Protein AF-A0A838F4Y4-F1 (afdb_monomer)

Radius of gyration: 19.69 Å; Cα contacts (8 Å, |Δi|>4): 9; chains: 1; bounding box: 36×58×41 Å

Sequence (69 aa):
MSKIVNLDEKAGVAPEVMTIKNFRTNGDIENFYRYIHENGLRREAFMLMEYAISKVSKARKGKRKATLQ

Secondary structure (DSSP, 8-state):
-------------PPP---HHHHTT-HHHHHHHHHHHHTTTHHHHHHHHHHHHHHHHHHHHHHHHHT--

Structure (mmCIF, N/CA/C/O backbone):
data_AF-A0A838F4Y4-F1
#
_entry.id   AF-A0A838F4Y4-F1
#
loop_
_atom_site.group_PDB
_atom_site.id
_atom_site.type_symbol
_atom_site.label_atom_id
_atom_site.label_alt_id
_atom_site.label_comp_id
_atom_site.label_asym_id
_atom_site.label_entity_id
_atom_site.label_seq_id
_atom_site.pdbx_PDB_ins_code
_atom_site.Cartn_x
_atom_site.Cartn_y
_atom_site.Cartn_z
_atom_site.occupancy
_atom_sit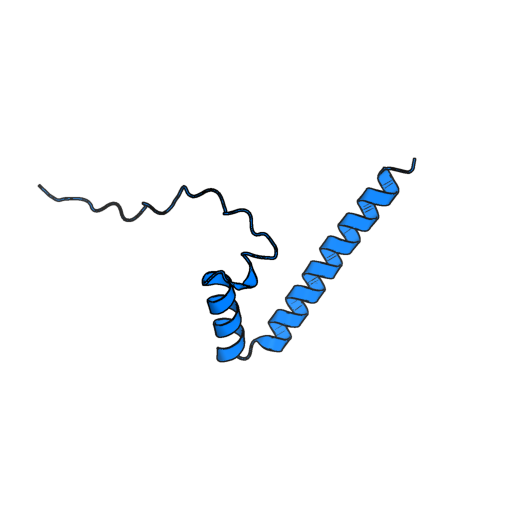e.B_iso_or_equiv
_atom_site.auth_seq_id
_atom_site.auth_comp_id
_atom_site.auth_asym_id
_atom_site.auth_atom_id
_atom_site.pdbx_PDB_model_num
ATOM 1 N N . MET A 1 1 ? 27.424 -41.866 10.833 1.00 39.56 1 MET A N 1
ATOM 2 C CA . MET A 1 1 ? 27.619 -40.420 11.076 1.00 39.56 1 MET A CA 1
ATOM 3 C C . MET A 1 1 ? 26.728 -39.664 10.104 1.00 39.56 1 MET A C 1
ATOM 5 O O . MET A 1 1 ? 27.151 -39.373 8.995 1.00 39.56 1 MET A O 1
ATOM 9 N N . SER A 1 2 ? 25.468 -39.440 10.477 1.00 40.81 2 SER A N 1
ATOM 10 C CA . SER A 1 2 ? 24.496 -38.747 9.625 1.00 40.81 2 SER A CA 1
ATOM 11 C C . SER A 1 2 ? 24.414 -37.294 10.065 1.00 40.81 2 SER A C 1
ATOM 13 O O . SER A 1 2 ? 24.023 -37.000 11.191 1.00 40.81 2 SER A O 1
ATOM 15 N N . LYS A 1 3 ? 24.850 -36.396 9.183 1.00 49.47 3 LYS A N 1
ATOM 16 C CA . LYS A 1 3 ? 24.789 -34.950 9.373 1.00 49.47 3 LYS A CA 1
ATOM 17 C C . LYS A 1 3 ? 23.330 -34.517 9.227 1.00 49.47 3 LYS A C 1
ATOM 19 O O . LYS A 1 3 ? 22.813 -34.469 8.117 1.00 49.47 3 LYS A O 1
ATOM 24 N N . ILE A 1 4 ? 22.669 -34.246 10.349 1.00 54.06 4 ILE A N 1
ATOM 25 C CA . ILE A 1 4 ? 21.391 -33.532 10.362 1.00 54.06 4 ILE A CA 1
ATOM 26 C C . ILE A 1 4 ? 21.707 -32.103 9.920 1.00 54.06 4 ILE A C 1
ATOM 28 O O . ILE A 1 4 ? 22.433 -31.381 10.603 1.00 54.06 4 ILE A O 1
ATOM 32 N N . VAL A 1 5 ? 21.235 -31.722 8.738 1.00 48.88 5 VAL A N 1
ATOM 33 C CA . VAL A 1 5 ? 21.269 -30.332 8.284 1.00 48.88 5 VAL A CA 1
ATOM 34 C C . VAL A 1 5 ? 20.074 -29.619 8.909 1.00 48.88 5 VAL A C 1
ATOM 36 O O . VAL A 1 5 ? 18.937 -29.826 8.502 1.00 48.88 5 VAL A O 1
ATOM 39 N N . ASN A 1 6 ? 20.326 -28.812 9.939 1.00 44.09 6 ASN A N 1
ATOM 40 C CA . ASN A 1 6 ? 19.342 -27.852 10.429 1.00 44.09 6 ASN A CA 1
ATOM 41 C C . ASN A 1 6 ? 19.218 -26.735 9.381 1.00 44.09 6 ASN A C 1
ATOM 43 O O . ASN A 1 6 ? 20.119 -25.908 9.255 1.00 44.09 6 ASN A O 1
ATOM 47 N N . LEU A 1 7 ? 18.131 -26.735 8.604 1.00 50.91 7 LEU A N 1
ATOM 48 C CA . LEU A 1 7 ? 17.723 -25.597 7.776 1.00 50.91 7 LEU A CA 1
ATOM 49 C C . LEU A 1 7 ? 16.854 -24.655 8.620 1.00 50.91 7 LEU A C 1
ATOM 51 O O . LEU A 1 7 ? 15.661 -24.557 8.388 1.00 50.91 7 LEU A O 1
ATOM 55 N N . ASP A 1 8 ? 17.449 -23.968 9.594 1.00 47.25 8 ASP A N 1
ATOM 56 C CA . ASP A 1 8 ? 16.756 -22.927 10.374 1.00 47.25 8 ASP A CA 1
ATOM 57 C C . ASP A 1 8 ? 17.722 -21.799 10.798 1.00 47.25 8 ASP A C 1
ATOM 59 O O . ASP A 1 8 ? 17.714 -21.325 11.928 1.00 47.25 8 ASP A O 1
ATOM 63 N N . GLU A 1 9 ? 18.577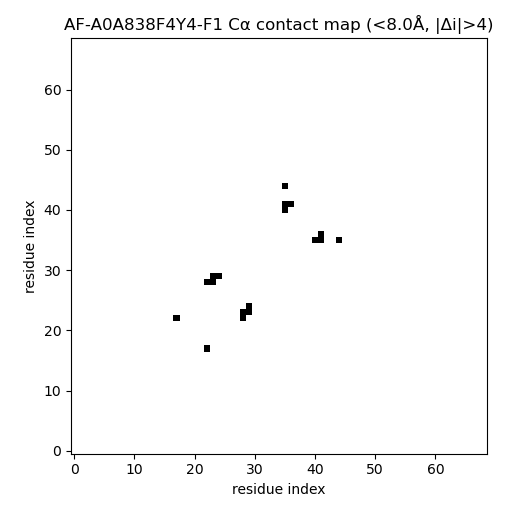 -21.327 9.881 1.00 49.88 9 GLU A N 1
ATOM 64 C CA . GLU A 1 9 ? 19.495 -20.191 10.119 1.00 49.88 9 GLU A CA 1
ATOM 65 C C . GLU A 1 9 ? 19.089 -18.898 9.383 1.00 49.88 9 GLU A C 1
ATOM 67 O O . GLU A 1 9 ? 19.907 -18.188 8.798 1.00 49.88 9 GLU A O 1
ATOM 72 N N . LYS A 1 10 ? 17.804 -18.534 9.427 1.00 50.59 10 LYS A N 1
ATOM 73 C CA . LYS A 1 10 ? 17.354 -17.165 9.089 1.00 50.59 10 LYS A CA 1
ATOM 74 C C . LYS A 1 10 ? 16.402 -16.587 10.144 1.00 50.59 10 LYS A C 1
ATOM 76 O O . LYS A 1 10 ? 15.505 -15.816 9.825 1.00 50.59 10 LYS A O 1
ATOM 81 N N . ALA A 1 11 ? 16.624 -16.907 11.416 1.00 52.00 11 ALA A N 1
ATOM 82 C CA . ALA A 1 11 ? 16.002 -16.214 12.541 1.00 52.00 11 ALA A CA 1
ATOM 83 C C . ALA A 1 11 ? 17.069 -15.380 13.269 1.00 52.00 11 ALA A C 1
ATOM 85 O O . ALA A 1 11 ? 17.869 -15.932 14.016 1.00 52.00 11 ALA A O 1
ATOM 86 N N . GLY A 1 12 ? 17.113 -14.059 13.043 1.00 47.06 12 GLY A N 1
ATOM 87 C CA . GLY A 1 12 ? 17.968 -13.195 13.873 1.00 47.06 12 GLY A CA 1
ATOM 88 C C . GLY A 1 12 ? 18.448 -11.852 13.322 1.00 47.06 12 GLY A C 1
ATOM 89 O O . GLY A 1 12 ? 19.209 -11.186 14.016 1.00 47.06 12 GLY A O 1
ATOM 90 N N . VAL A 1 13 ? 18.041 -11.404 12.131 1.00 51.72 13 VAL A N 1
ATOM 91 C CA . VAL A 1 13 ? 18.346 -10.024 11.711 1.00 51.72 13 VAL A CA 1
ATOM 92 C C . VAL A 1 13 ? 17.207 -9.138 12.201 1.00 51.72 13 VAL A C 1
ATOM 94 O O . VAL A 1 13 ? 16.076 -9.281 11.738 1.00 51.72 13 VAL A O 1
ATOM 97 N N . ALA A 1 14 ? 17.482 -8.269 13.180 1.00 58.72 14 ALA A N 1
ATOM 98 C CA . ALA A 1 14 ? 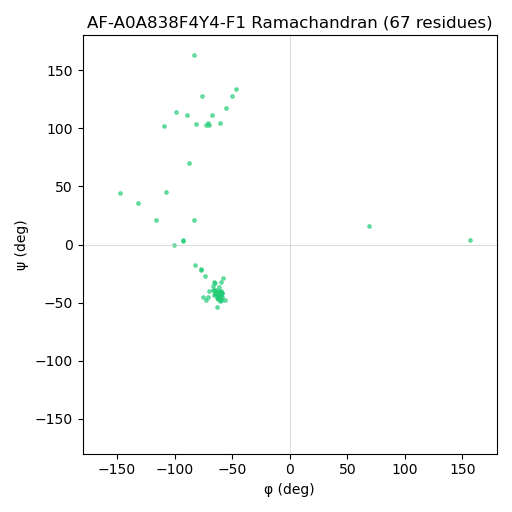16.546 -7.220 13.582 1.00 58.72 14 ALA A CA 1
ATOM 99 C C . ALA A 1 14 ? 16.021 -6.524 12.314 1.00 58.72 14 ALA A C 1
ATOM 101 O O . ALA A 1 14 ? 16.837 -6.254 11.428 1.00 58.72 14 ALA A O 1
ATOM 102 N N . PRO A 1 15 ? 14.703 -6.275 12.180 1.00 61.97 15 PRO A N 1
ATOM 103 C CA . PRO A 1 15 ? 14.161 -5.711 10.953 1.00 61.97 15 PRO A CA 1
ATOM 104 C C . PRO A 1 15 ? 14.915 -4.419 10.664 1.00 61.97 15 PRO A C 1
ATOM 106 O O . PRO A 1 15 ? 14.900 -3.506 11.495 1.00 61.97 15 PRO A O 1
ATOM 109 N N . GLU A 1 16 ? 15.625 -4.369 9.530 1.00 66.62 16 GLU A N 1
ATOM 110 C CA . GLU A 1 16 ? 16.297 -3.145 9.117 1.00 66.62 16 GLU A CA 1
ATOM 111 C C . GLU A 1 16 ? 15.278 -2.017 9.194 1.00 66.62 16 GLU A C 1
ATOM 113 O O . GLU A 1 16 ? 14.162 -2.132 8.676 1.00 66.62 16 GLU A O 1
ATOM 118 N N . VAL A 1 17 ? 15.644 -0.936 9.883 1.00 74.81 17 VAL A N 1
ATOM 119 C CA . VAL A 1 17 ? 14.760 0.215 10.017 1.00 74.81 17 VAL A CA 1
ATOM 120 C C . VAL A 1 17 ? 14.495 0.743 8.608 1.00 74.81 17 VAL A C 1
ATOM 122 O O . VAL A 1 17 ? 15.356 1.357 7.973 1.00 74.81 17 VAL A O 1
ATOM 125 N N . MET A 1 18 ? 13.296 0.465 8.096 1.00 78.12 18 MET A N 1
ATOM 126 C CA . MET A 1 18 ? 12.862 0.950 6.796 1.00 78.12 18 MET A CA 1
ATOM 127 C C . MET A 1 18 ? 12.634 2.456 6.898 1.00 78.12 18 MET A C 1
ATOM 129 O O . MET A 1 18 ? 11.645 2.948 7.439 1.00 78.12 18 MET A O 1
ATOM 133 N N . THR A 1 19 ? 13.592 3.200 6.374 1.00 84.44 19 THR A N 1
ATOM 134 C CA . THR A 1 19 ? 13.466 4.613 6.049 1.00 84.44 19 THR A CA 1
ATOM 135 C C . THR A 1 19 ? 12.813 4.767 4.675 1.00 84.44 19 THR A C 1
ATOM 137 O O . THR A 1 19 ? 12.818 3.866 3.843 1.00 84.44 19 THR A O 1
ATOM 140 N N . ILE A 1 20 ? 12.303 5.956 4.363 1.00 79.81 20 ILE A N 1
ATOM 141 C CA . ILE A 1 20 ? 11.749 6.231 3.025 1.00 79.81 20 ILE A CA 1
ATOM 142 C C . ILE A 1 20 ? 12.802 6.007 1.919 1.00 79.81 20 ILE A C 1
ATOM 144 O O . ILE A 1 20 ? 12.454 5.643 0.796 1.00 79.81 20 ILE A O 1
ATOM 148 N N . LYS A 1 21 ? 14.090 6.204 2.239 1.00 80.00 21 LYS A N 1
ATOM 149 C CA . LYS A 1 21 ? 15.201 6.096 1.286 1.00 80.00 21 LYS A CA 1
ATOM 150 C C . LYS A 1 21 ? 15.506 4.646 0.906 1.00 80.00 21 LYS A C 1
ATOM 152 O O . LYS A 1 21 ? 15.608 4.369 -0.282 1.00 80.00 21 LYS A O 1
ATOM 157 N N . ASN A 1 22 ? 15.607 3.738 1.880 1.00 84.12 22 ASN A N 1
ATOM 158 C CA . ASN A 1 22 ? 15.871 2.317 1.609 1.00 84.12 22 ASN A CA 1
ATOM 159 C C . ASN A 1 22 ? 14.600 1.534 1.238 1.00 84.12 22 ASN A C 1
ATOM 161 O O . ASN A 1 22 ? 14.710 0.484 0.619 1.00 84.12 22 ASN A O 1
ATOM 165 N N . PHE A 1 23 ? 13.400 2.049 1.527 1.00 83.88 23 PHE A N 1
ATOM 166 C CA . PHE A 1 23 ? 12.145 1.372 1.181 1.00 83.88 23 PHE A CA 1
ATOM 167 C C . PHE A 1 23 ? 11.975 1.153 -0.330 1.00 83.88 23 PHE A C 1
ATOM 169 O O . PHE A 1 23 ? 11.578 0.078 -0.760 1.00 83.88 23 PHE A O 1
ATOM 176 N N . ARG A 1 24 ? 12.291 2.157 -1.160 1.00 81.25 24 ARG A N 1
ATOM 177 C CA . ARG A 1 24 ? 12.083 2.072 -2.621 1.00 81.25 24 ARG A CA 1
ATOM 178 C C . ARG A 1 24 ? 13.133 1.224 -3.337 1.00 81.25 24 ARG A C 1
ATOM 180 O O . ARG A 1 24 ? 12.875 0.777 -4.445 1.00 81.25 24 ARG A O 1
ATOM 187 N N . THR A 1 25 ? 14.301 1.053 -2.726 1.00 85.50 25 THR A N 1
ATOM 188 C CA . T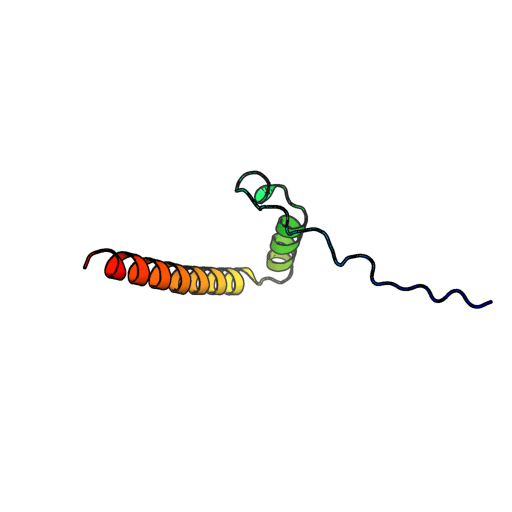HR A 1 25 ? 15.430 0.294 -3.280 1.00 85.50 25 THR A CA 1
ATOM 189 C C . THR A 1 25 ? 15.530 -1.113 -2.694 1.00 85.50 25 THR A C 1
ATOM 191 O O . THR A 1 25 ? 16.451 -1.847 -3.036 1.00 85.50 25 THR A O 1
ATOM 194 N N . ASN A 1 26 ? 14.633 -1.485 -1.777 1.00 88.00 26 ASN A N 1
ATOM 195 C CA . ASN A 1 26 ? 14.615 -2.810 -1.179 1.00 88.00 26 ASN A CA 1
ATOM 196 C C . ASN A 1 26 ? 14.017 -3.823 -2.172 1.00 88.00 26 ASN A C 1
ATOM 198 O O . ASN A 1 26 ? 12.909 -3.626 -2.675 1.00 88.00 26 ASN A O 1
ATOM 202 N N . GLY A 1 27 ? 14.741 -4.918 -2.421 1.00 91.25 27 GLY A N 1
ATOM 203 C CA . GLY A 1 27 ? 14.315 -5.974 -3.340 1.00 91.25 2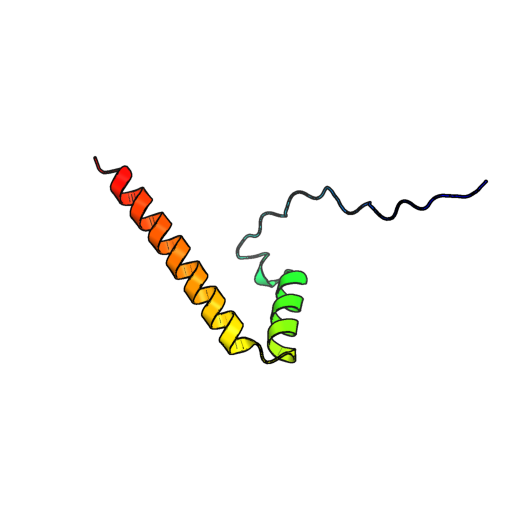7 GLY A CA 1
ATOM 204 C C . GLY A 1 27 ? 12.991 -6.635 -2.949 1.00 91.25 27 GLY A C 1
ATOM 205 O O . GLY A 1 27 ? 12.200 -6.976 -3.826 1.00 91.25 27 GLY A O 1
ATOM 206 N N . ASP A 1 28 ? 12.682 -6.741 -1.656 1.00 89.56 28 ASP A N 1
ATOM 207 C CA . ASP A 1 28 ? 11.414 -7.313 -1.186 1.00 89.56 28 ASP A CA 1
ATOM 208 C C . ASP A 1 28 ? 10.218 -6.438 -1.582 1.00 89.56 28 ASP A C 1
ATOM 210 O O . ASP A 1 28 ? 9.156 -6.945 -1.947 1.00 89.56 28 ASP A O 1
ATOM 214 N N . ILE A 1 29 ? 10.400 -5.114 -1.574 1.00 90.62 29 ILE A N 1
ATOM 215 C CA . ILE A 1 29 ? 9.371 -4.157 -1.994 1.00 90.62 29 ILE A CA 1
ATOM 216 C C . ILE A 1 29 ? 9.147 -4.235 -3.505 1.00 90.62 29 ILE A C 1
ATOM 218 O O . ILE A 1 29 ? 8.002 -4.211 -3.962 1.00 90.62 29 ILE A O 1
ATOM 222 N N . GLU A 1 30 ? 10.215 -4.379 -4.288 1.00 91.75 30 GLU A N 1
ATOM 223 C CA . GLU A 1 30 ? 10.099 -4.592 -5.732 1.00 91.75 30 GLU A CA 1
ATOM 224 C C . GLU A 1 30 ? 9.368 -5.905 -6.051 1.00 91.75 30 GLU A C 1
ATOM 226 O O . GLU A 1 30 ? 8.424 -5.913 -6.846 1.00 91.75 30 GLU A O 1
ATOM 231 N N . ASN A 1 31 ? 9.746 -6.998 -5.382 1.00 94.94 31 ASN A N 1
ATOM 232 C CA . ASN A 1 31 ? 9.103 -8.302 -5.539 1.00 94.94 31 ASN A CA 1
ATOM 233 C C . ASN A 1 31 ? 7.612 -8.244 -5.179 1.00 94.94 31 ASN A C 1
ATOM 235 O O . ASN A 1 31 ? 6.782 -8.808 -5.893 1.00 94.94 31 ASN A O 1
ATOM 239 N N . PHE A 1 32 ? 7.250 -7.510 -4.125 1.00 93.19 32 PHE A N 1
ATOM 240 C CA . PHE A 1 32 ? 5.856 -7.285 -3.754 1.00 93.19 32 PHE A CA 1
ATOM 241 C C . PHE A 1 32 ? 5.068 -6.539 -4.843 1.00 93.19 32 PHE A C 1
ATOM 243 O O . PHE A 1 32 ? 3.967 -6.962 -5.209 1.00 93.19 32 PHE A O 1
ATOM 250 N N . TYR A 1 33 ? 5.625 -5.463 -5.411 1.00 93.38 33 TYR A N 1
ATOM 251 C CA . TYR A 1 33 ? 4.969 -4.751 -6.513 1.00 93.38 33 TYR A CA 1
ATOM 252 C C . TYR A 1 33 ? 4.825 -5.620 -7.763 1.00 93.38 33 TYR A C 1
ATOM 254 O O . TYR A 1 33 ? 3.776 -5.576 -8.414 1.00 93.38 33 TYR A O 1
ATOM 262 N N . ARG A 1 34 ? 5.838 -6.435 -8.075 1.00 96.25 34 ARG A N 1
ATOM 263 C CA . ARG A 1 34 ? 5.793 -7.383 -9.193 1.00 96.25 34 ARG A CA 1
ATOM 264 C C . ARG A 1 34 ? 4.689 -8.421 -8.993 1.00 96.25 34 ARG A C 1
ATOM 266 O O . ARG A 1 34 ? 3.863 -8.593 -9.883 1.00 96.25 34 ARG A O 1
ATOM 273 N N . TYR A 1 35 ? 4.588 -9.004 -7.799 1.00 97.31 35 TYR A N 1
ATOM 274 C CA . TYR A 1 35 ? 3.525 -9.949 -7.453 1.00 97.31 35 TYR A CA 1
ATOM 275 C C . TYR A 1 35 ? 2.124 -9.351 -7.649 1.00 97.31 35 TYR A C 1
ATOM 277 O O . TYR A 1 35 ? 1.275 -9.965 -8.298 1.00 97.31 35 TYR A O 1
ATOM 285 N N . ILE A 1 36 ? 1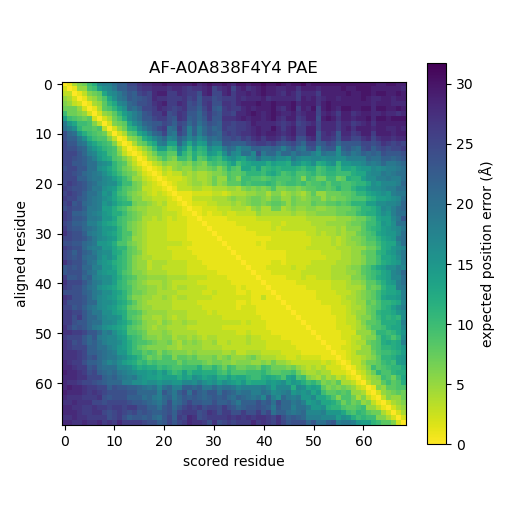.878 -8.135 -7.144 1.00 97.50 36 ILE A N 1
ATOM 286 C CA . ILE A 1 36 ? 0.587 -7.449 -7.333 1.00 97.50 36 ILE A CA 1
ATOM 287 C C . ILE A 1 36 ? 0.292 -7.242 -8.820 1.00 97.50 36 ILE A C 1
ATOM 289 O O . ILE A 1 36 ? -0.841 -7.435 -9.266 1.00 97.50 36 ILE A O 1
ATOM 293 N N . HIS A 1 37 ? 1.301 -6.814 -9.578 1.00 97.06 37 HIS A N 1
ATOM 294 C CA . HIS A 1 37 ? 1.173 -6.535 -10.999 1.00 97.06 37 HIS A CA 1
ATOM 295 C C . HIS A 1 37 ? 0.817 -7.795 -11.795 1.00 97.06 37 HIS A C 1
ATOM 297 O O . HIS A 1 37 ? -0.158 -7.784 -12.548 1.00 97.06 37 HIS A O 1
ATOM 303 N N . GLU A 1 38 ? 1.609 -8.855 -11.633 1.00 98.12 38 GLU A N 1
ATOM 304 C CA . GLU A 1 38 ? 1.507 -10.105 -12.394 1.00 98.12 38 GLU A CA 1
ATOM 305 C C . GLU A 1 38 ? 0.211 -10.863 -12.104 1.00 98.12 38 GLU A C 1
ATOM 307 O O . GLU A 1 38 ? -0.357 -11.467 -13.007 1.00 98.12 38 GLU A O 1
ATOM 312 N N . ASN A 1 39 ? -0.307 -10.763 -10.879 1.00 98.25 39 ASN A N 1
ATOM 313 C CA . ASN A 1 39 ? -1.551 -11.426 -10.484 1.00 98.25 39 ASN A CA 1
ATOM 314 C C . ASN A 1 39 ? -2.799 -10.544 -10.666 1.00 98.25 39 ASN A C 1
ATOM 316 O O . ASN A 1 39 ? -3.895 -10.941 -10.283 1.00 98.25 39 ASN A O 1
ATOM 320 N N . GLY A 1 40 ? -2.659 -9.331 -11.214 1.00 97.38 40 GLY A N 1
ATOM 321 C CA . GLY A 1 40 ? -3.795 -8.435 -11.447 1.00 97.38 40 GLY A CA 1
ATOM 322 C C . GLY A 1 40 ? -4.440 -7.864 -10.176 1.00 97.38 40 GLY A C 1
ATOM 323 O O . GLY A 1 40 ? -5.516 -7.282 -10.258 1.00 97.38 40 GLY A O 1
ATOM 324 N N . LEU A 1 41 ? -3.771 -7.940 -9.022 1.00 98.12 41 LEU A N 1
ATOM 325 C CA . LEU A 1 41 ? -4.322 -7.610 -7.696 1.00 98.12 41 LEU A CA 1
ATOM 326 C C . LEU A 1 41 ? -4.287 -6.111 -7.353 1.00 98.12 41 LEU A C 1
ATOM 328 O O . LEU A 1 41 ? -4.257 -5.718 -6.183 1.00 98.12 41 LEU A O 1
ATOM 332 N N . ARG A 1 42 ? -4.203 -5.236 -8.359 1.00 96.38 42 ARG A N 1
ATOM 333 C CA . ARG A 1 42 ? -3.993 -3.793 -8.140 1.00 96.38 42 ARG A CA 1
ATOM 334 C C . ARG A 1 42 ? -5.137 -3.161 -7.351 1.00 96.38 42 ARG A C 1
ATOM 336 O O . ARG A 1 42 ? -4.890 -2.312 -6.495 1.00 96.38 42 ARG A O 1
ATOM 343 N N . ARG A 1 43 ? -6.378 -3.554 -7.646 1.00 97.50 43 ARG A N 1
ATOM 344 C CA . ARG A 1 43 ? -7.572 -2.981 -7.014 1.00 97.50 43 ARG A CA 1
ATOM 345 C C . ARG A 1 43 ? -7.673 -3.419 -5.557 1.00 97.50 43 ARG A C 1
ATOM 347 O O . ARG A 1 43 ? -7.902 -2.593 -4.680 1.00 97.50 43 ARG A O 1
ATOM 354 N N . GLU A 1 44 ? -7.452 -4.698 -5.306 1.00 97.25 44 GLU A N 1
ATOM 355 C CA . GLU A 1 44 ? -7.471 -5.331 -3.993 1.00 97.25 44 GLU A CA 1
ATOM 356 C C . GLU A 1 44 ? -6.373 -4.746 -3.104 1.00 97.25 44 GLU A C 1
ATOM 358 O O . GLU A 1 44 ? -6.637 -4.351 -1.968 1.00 97.25 44 GLU A O 1
ATOM 363 N N . ALA A 1 45 ? -5.157 -4.615 -3.643 1.00 97.00 45 ALA A N 1
ATOM 364 C CA . ALA A 1 45 ? -4.043 -3.989 -2.944 1.00 97.00 45 ALA A CA 1
ATOM 365 C C . ALA A 1 45 ? -4.352 -2.528 -2.583 1.00 97.00 45 ALA A C 1
ATOM 367 O O . ALA A 1 45 ? -4.107 -2.114 -1.449 1.00 97.00 45 ALA A O 1
ATOM 368 N N . PHE A 1 46 ? -4.941 -1.758 -3.505 1.00 95.94 46 PHE A N 1
ATOM 369 C CA . PHE A 1 46 ? -5.365 -0.384 -3.229 1.00 95.94 46 PHE A CA 1
ATOM 370 C C . PHE A 1 46 ? -6.406 -0.322 -2.101 1.00 95.94 46 PHE A C 1
ATOM 372 O O . PHE A 1 46 ? -6.224 0.421 -1.136 1.00 95.94 46 PHE A O 1
ATOM 379 N N . MET A 1 47 ? -7.447 -1.158 -2.169 1.00 97.50 47 MET A N 1
ATOM 380 C CA . MET A 1 47 ? -8.488 -1.234 -1.137 1.00 97.50 47 MET A CA 1
ATOM 381 C C . MET A 1 47 ? -7.916 -1.596 0.240 1.00 97.50 47 MET A C 1
ATOM 383 O O . MET A 1 47 ? -8.300 -1.006 1.253 1.00 97.50 47 MET A O 1
ATOM 387 N N . LEU A 1 48 ? -6.974 -2.541 0.291 1.00 96.00 48 LEU A N 1
ATOM 388 C CA . LEU A 1 48 ? -6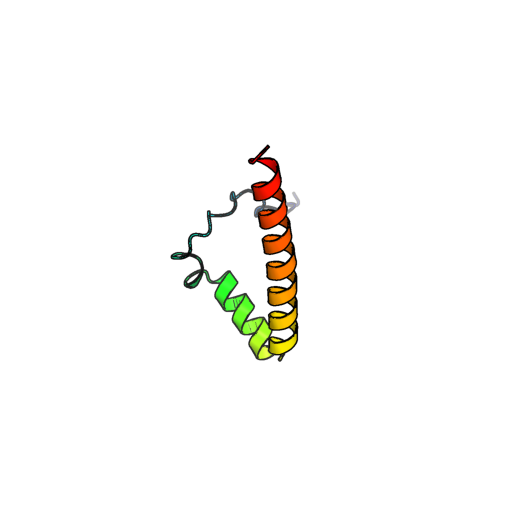.311 -2.942 1.531 1.00 96.00 48 LEU A CA 1
ATOM 389 C C . LEU A 1 48 ? -5.497 -1.788 2.133 1.00 96.00 48 LEU A C 1
ATOM 391 O O . LEU A 1 48 ? -5.571 -1.546 3.341 1.00 96.00 48 LEU A O 1
ATOM 395 N N . MET A 1 49 ? -4.766 -1.044 1.299 1.00 94.00 49 MET A N 1
ATOM 396 C CA . MET A 1 49 ? -3.986 0.114 1.739 1.00 94.00 49 MET A CA 1
ATOM 397 C C . MET A 1 49 ? -4.882 1.249 2.245 1.00 94.00 49 MET A C 1
ATOM 399 O O . MET A 1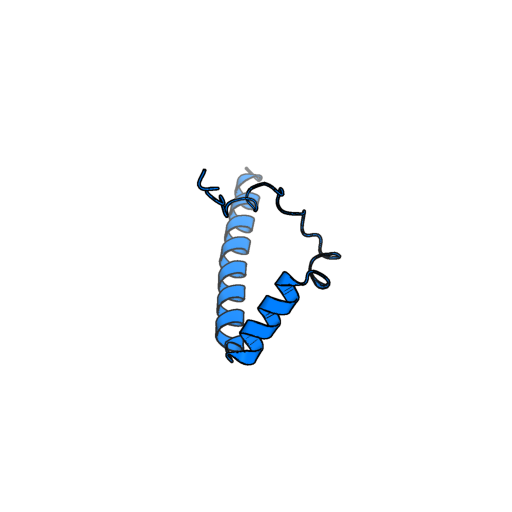 49 ? -4.617 1.797 3.318 1.00 94.00 49 MET A O 1
ATOM 403 N N . GLU A 1 50 ? -5.979 1.564 1.549 1.00 95.50 50 GLU A N 1
ATOM 404 C CA . GLU A 1 50 ? -6.963 2.542 2.034 1.00 95.50 50 GLU A CA 1
ATOM 405 C C . GLU A 1 50 ? -7.551 2.129 3.385 1.00 95.50 50 GLU A C 1
ATOM 407 O O . GLU A 1 50 ? -7.618 2.938 4.321 1.00 95.50 50 GLU A O 1
ATOM 412 N N . TYR A 1 51 ? -7.927 0.855 3.526 1.00 95.19 51 TYR A N 1
ATOM 413 C CA . TYR A 1 51 ? -8.445 0.327 4.782 1.00 95.19 51 TYR A CA 1
ATOM 414 C C . TYR A 1 51 ? -7.424 0.477 5.917 1.00 95.19 51 TYR A C 1
ATOM 416 O O . TYR A 1 51 ? -7.770 1.004 6.982 1.00 95.19 51 TYR A O 1
ATOM 424 N N . ALA A 1 52 ? -6.163 0.101 5.688 1.00 91.94 52 ALA A N 1
ATOM 425 C CA . ALA A 1 52 ? -5.088 0.239 6.668 1.00 91.94 52 ALA A CA 1
ATOM 426 C C . ALA A 1 52 ? -4.870 1.708 7.080 1.00 91.94 52 ALA A C 1
ATOM 428 O O . ALA A 1 52 ? -4.867 2.024 8.277 1.00 91.94 52 ALA A O 1
ATOM 429 N N . ILE A 1 53 ? -4.788 2.631 6.112 1.00 91.06 53 ILE A N 1
ATOM 430 C CA . ILE A 1 53 ? -4.662 4.077 6.366 1.00 91.06 53 ILE A CA 1
ATOM 431 C C . ILE A 1 53 ? -5.852 4.585 7.189 1.00 91.06 53 ILE A C 1
ATOM 433 O O . ILE A 1 53 ? -5.672 5.352 8.144 1.00 91.06 53 ILE A O 1
ATOM 437 N N . SER A 1 54 ? -7.072 4.136 6.882 1.00 91.06 54 SER A N 1
ATOM 438 C CA . SER A 1 54 ? -8.276 4.533 7.620 1.00 91.06 54 SER A CA 1
ATOM 439 C C . SER A 1 54 ? -8.215 4.124 9.099 1.00 91.06 54 SER A C 1
ATOM 441 O O . SER A 1 54 ? -8.643 4.881 9.973 1.00 91.06 54 SER A O 1
ATOM 443 N N . LYS A 1 55 ? -7.641 2.956 9.412 1.00 88.88 55 LYS A N 1
ATOM 444 C CA . LYS A 1 55 ? -7.501 2.465 10.791 1.00 88.88 55 LYS A CA 1
ATOM 445 C C . LYS A 1 55 ? -6.390 3.194 11.537 1.00 88.88 55 LYS A C 1
ATOM 447 O O . LYS A 1 55 ? -6.612 3.657 12.658 1.00 88.88 55 LYS A O 1
ATOM 452 N N . VAL A 1 56 ? -5.232 3.373 10.902 1.00 87.31 56 VAL A N 1
ATOM 453 C CA . VAL A 1 56 ? -4.085 4.073 11.502 1.00 87.31 56 VAL A CA 1
ATOM 454 C C . VAL A 1 56 ? -4.405 5.549 11.755 1.00 87.31 56 VAL A C 1
ATOM 456 O O . VAL A 1 56 ? -4.098 6.082 12.825 1.00 87.31 56 VAL A O 1
ATOM 459 N N . SER A 1 57 ? -5.066 6.221 10.811 1.00 83.56 57 SER A N 1
ATOM 460 C CA . SER A 1 57 ? -5.459 7.628 10.962 1.00 83.56 57 SER A CA 1
ATOM 461 C C . SER A 1 57 ? -6.482 7.833 12.086 1.00 83.56 57 SER A C 1
ATOM 463 O O . SER A 1 57 ? -6.336 8.767 12.880 1.00 83.56 57 SER A O 1
ATOM 465 N N . LYS A 1 58 ? -7.469 6.936 12.224 1.00 76.50 58 LYS A N 1
ATOM 466 C CA . LYS A 1 58 ? -8.427 6.939 13.345 1.00 76.50 58 LYS A CA 1
ATOM 467 C C . LYS A 1 58 ? -7.728 6.723 14.689 1.00 76.50 58 LYS A C 1
ATOM 469 O O . LYS A 1 58 ? -7.976 7.483 15.626 1.00 76.50 58 LYS A O 1
ATOM 474 N N . ALA A 1 59 ? -6.798 5.771 14.767 1.00 73.50 59 ALA A N 1
ATOM 475 C CA . ALA A 1 59 ? -6.006 5.533 15.974 1.00 73.50 59 ALA A CA 1
ATOM 476 C C . ALA A 1 59 ? -5.158 6.760 16.367 1.00 73.50 59 ALA A C 1
ATOM 478 O O . ALA A 1 59 ? -5.090 7.123 17.542 1.00 73.50 59 ALA A O 1
ATOM 479 N N . ARG A 1 60 ? -4.559 7.457 15.390 1.00 69.50 60 ARG A N 1
ATOM 480 C CA . ARG A 1 60 ? -3.808 8.703 15.630 1.00 69.50 60 ARG A CA 1
ATOM 481 C C . ARG A 1 60 ? -4.695 9.854 16.119 1.00 69.50 60 ARG A C 1
ATOM 483 O O . ARG A 1 60 ? -4.275 10.592 17.010 1.00 69.50 60 ARG A O 1
ATOM 490 N N . LYS A 1 61 ? -5.912 10.006 15.583 1.00 61.44 61 LYS A N 1
ATOM 491 C CA . LYS A 1 61 ? -6.872 11.028 16.049 1.00 61.44 61 LYS A CA 1
ATOM 492 C C . LYS A 1 61 ? -7.302 10.794 17.502 1.00 61.44 61 LYS A C 1
ATOM 494 O O . LYS A 1 61 ? -7.357 11.754 18.265 1.00 61.44 61 LYS A O 1
ATOM 499 N N . GLY A 1 62 ? -7.536 9.540 17.897 1.00 59.78 62 GLY A N 1
ATOM 500 C CA . GLY A 1 62 ? -7.874 9.192 19.283 1.00 59.78 62 GLY A CA 1
ATOM 501 C C . GLY A 1 62 ? -6.785 9.591 20.284 1.00 59.78 62 GLY A C 1
ATOM 502 O O . GLY A 1 62 ? -7.086 10.162 21.328 1.00 59.78 62 GLY A O 1
ATOM 503 N N . LYS A 1 63 ? -5.510 9.390 19.924 1.00 60.00 63 LYS A N 1
ATOM 504 C CA . LYS A 1 63 ? -4.370 9.747 20.785 1.00 60.00 63 LYS A CA 1
ATOM 505 C C . LYS A 1 63 ? -4.220 11.256 20.999 1.00 60.00 63 LYS A C 1
ATOM 507 O O . LYS A 1 63 ? -3.968 11.664 22.122 1.00 60.00 63 LYS A O 1
ATOM 512 N N . ARG A 1 64 ? -4.4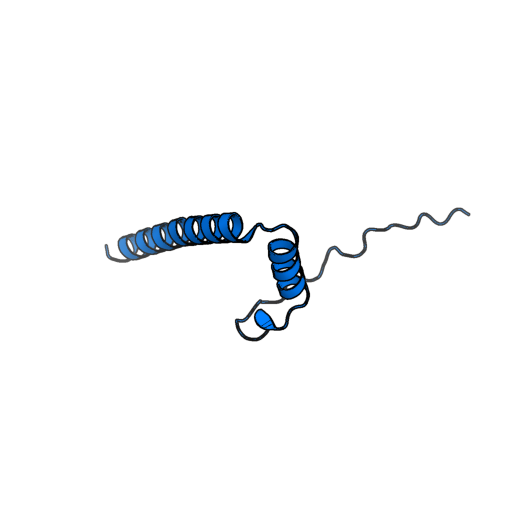41 12.088 19.969 1.00 59.06 64 ARG A N 1
ATOM 513 C CA . ARG A 1 64 ? -4.375 13.560 20.106 1.00 59.06 64 ARG A CA 1
ATOM 514 C C . ARG A 1 64 ? -5.449 14.136 21.029 1.00 59.06 64 ARG A C 1
ATOM 516 O O . ARG A 1 64 ? -5.189 15.126 21.696 1.00 59.06 64 ARG A O 1
ATOM 523 N N . LYS A 1 65 ? -6.640 13.529 21.077 1.00 56.00 65 LYS A N 1
ATOM 524 C CA . LYS A 1 65 ? -7.728 13.985 21.960 1.00 56.00 65 LYS A CA 1
ATOM 525 C C . LYS A 1 65 ? -7.464 13.642 23.434 1.00 56.00 65 LYS A C 1
ATOM 527 O O . LYS A 1 65 ? -7.950 14.341 24.311 1.00 56.00 65 LYS A O 1
ATOM 532 N N . ALA A 1 66 ? -6.693 12.586 23.698 1.00 57.66 66 ALA A N 1
ATOM 533 C CA . ALA A 1 66 ? -6.342 12.155 25.050 1.00 57.66 66 ALA A CA 1
ATOM 534 C C . ALA A 1 66 ? -5.249 13.018 25.708 1.00 57.66 66 ALA A C 1
ATOM 536 O O . ALA A 1 66 ? -5.143 13.023 26.923 1.00 57.66 66 ALA A O 1
ATOM 537 N N . THR A 1 67 ? -4.444 13.742 24.925 1.00 56.12 67 THR A N 1
ATOM 538 C CA . THR A 1 67 ? -3.346 14.591 25.435 1.00 56.12 67 THR A CA 1
ATOM 539 C C . THR A 1 67 ? -3.758 16.051 25.674 1.00 56.12 67 THR A C 1
ATOM 541 O O . THR A 1 67 ? -2.910 16.873 25.988 1.00 56.12 67 THR A O 1
ATOM 544 N N . LEU A 1 68 ? -5.035 16.388 25.467 1.00 52.03 68 LEU A N 1
ATOM 545 C CA . LEU A 1 68 ? -5.582 17.753 25.525 1.00 52.03 68 LEU A CA 1
ATOM 546 C C . LEU A 1 68 ? -6.609 17.939 26.661 1.00 52.03 68 LEU A C 1
ATOM 548 O O . LEU A 1 68 ? -7.428 18.852 26.592 1.00 52.03 68 LEU A O 1
ATOM 552 N N . GLN A 1 69 ? -6.577 17.068 27.673 1.00 43.56 69 GLN A N 1
ATOM 553 C CA . GLN A 1 69 ? -7.323 17.215 28.927 1.00 43.56 69 GLN A CA 1
ATOM 554 C C . GLN A 1 69 ? -6.363 17.449 30.084 1.00 43.56 69 GLN A C 1
ATOM 556 O O . GLN A 1 69 ? -5.278 16.824 30.056 1.00 43.56 69 GLN A O 1
#

pLDDT: mean 76.51, std 19.37, range [39.56, 98.25]

Solvent-accessible surface area (backbone atoms only — not comparable to full-atom values): 4458 Å² total; per-residue (Å²): 140,82,83,79,78,80,91,74,88,85,80,81,78,74,80,72,82,78,42,83,76,55,45,79,72,32,65,69,51,53,51,50,53,48,52,33,60,78,68,66,38,59,65,61,52,48,53,51,50,54,52,51,50,56,52,54,52,51,55,52,53,56,55,61,62,67,73,74,114

Mean predicted aligned error: 12.68 Å

Foldseek 3Di:
DDDDDPPPPPPDDDPPPDDVVVCVVDPVNVVVVVVCVVVVVPVVVVVVVVVVCVVVVVVVVVVVVVVPD